Protein AF-A0A9X0P3E8-F1 (afdb_monomer_lite)

Foldseek 3Di:
DDPPPPPPQPFADDDPQKAFAPQQPDPDDQAFFKWFAFRLGDTGHGPPDGQVCCCVDPVHNLSRCPPHDGDRSNGGIIHTDPDPPPPPCDDPDD

pLDDT: mean 82.86, std 17.87, range [41.12, 97.0]

Radius of gyration: 17.81 Å; chains: 1; bounding box: 59×38×52 Å

Sequence (94 aa):
MSRRYKSVQTAPAIPNDWIHHDGSPCPVDPASSPGVLFRAGTRFQAGKRRAEDWQQFSSGDLWAWAGRTPDGFDIIAYKPESEFVEIPRGGSVL

Secondary structure (DSSP, 8-state):
---------PPPPPPTTSEEP-SPSP-S-TTS--EEEETTS-EE-TTSS-HHHHHT-TTS-SS--TTSPP-TT-EEEEEPPPP-----------

Structure (mmCIF, N/CA/C/O backbone):
data_AF-A0A9X0P3E8-F1
#
_entry.id   AF-A0A9X0P3E8-F1
#
loop_
_atom_site.group_PDB
_atom_site.id
_atom_site.type_symbol
_atom_site.label_atom_id
_atom_site.label_alt_id
_atom_site.label_comp_id
_atom_site.label_asym_id
_atom_site.label_entity_id
_atom_site.label_seq_id
_atom_site.pdbx_PDB_ins_code
_atom_site.Cartn_x
_atom_site.Cartn_y
_atom_site.Cartn_z
_atom_site.occupancy
_atom_site.B_iso_or_equiv
_atom_site.auth_seq_id
_atom_site.auth_comp_id
_atom_site.auth_asym_id
_atom_site.auth_atom_id
_atom_site.pdbx_PDB_model_num
ATOM 1 N N . MET A 1 1 ? 30.291 -27.325 -8.813 1.00 41.12 1 MET A N 1
ATOM 2 C CA . MET A 1 1 ? 29.078 -26.818 -9.498 1.00 41.12 1 MET A CA 1
ATOM 3 C C . MET A 1 1 ? 28.063 -26.393 -8.442 1.00 41.12 1 MET A C 1
ATOM 5 O O . MET A 1 1 ? 27.317 -27.227 -7.946 1.00 41.12 1 MET A O 1
ATOM 9 N N . SER A 1 2 ? 28.081 -25.126 -8.025 1.00 42.28 2 SER A N 1
ATOM 10 C CA . SER A 1 2 ? 27.177 -24.627 -6.981 1.00 42.28 2 SER A CA 1
ATOM 11 C C . SER A 1 2 ? 25.788 -24.393 -7.567 1.00 42.28 2 SER A C 1
ATOM 13 O O . SER A 1 2 ? 25.582 -23.444 -8.323 1.00 42.28 2 SER A O 1
ATOM 15 N N . ARG A 1 3 ? 24.829 -25.262 -7.224 1.00 47.75 3 ARG A N 1
ATOM 16 C CA . ARG A 1 3 ? 23.400 -24.991 -7.422 1.00 47.75 3 ARG A CA 1
ATOM 17 C C . ARG A 1 3 ? 23.051 -23.752 -6.604 1.00 47.75 3 ARG A C 1
ATOM 19 O O . ARG A 1 3 ? 22.863 -23.835 -5.395 1.00 47.75 3 ARG A O 1
ATOM 26 N N . ARG A 1 4 ? 22.970 -22.596 -7.266 1.00 52.31 4 ARG A N 1
ATOM 27 C CA . ARG A 1 4 ? 22.200 -21.464 -6.753 1.00 52.31 4 ARG A CA 1
ATOM 28 C C . ARG A 1 4 ? 20.756 -21.945 -6.694 1.00 52.31 4 ARG A C 1
ATOM 30 O O . ARG A 1 4 ? 20.091 -22.012 -7.724 1.00 52.31 4 ARG A O 1
ATOM 37 N N . TYR A 1 5 ? 20.301 -22.350 -5.513 1.00 50.44 5 TYR A N 1
ATOM 38 C CA . TYR A 1 5 ? 18.876 -22.458 -5.254 1.00 50.44 5 TYR A CA 1
ATOM 39 C C . TYR A 1 5 ? 18.308 -21.064 -5.522 1.00 50.44 5 TYR A C 1
ATOM 41 O O . TYR A 1 5 ? 18.531 -20.141 -4.744 1.00 50.44 5 TYR A O 1
ATOM 49 N N . LYS A 1 6 ? 17.637 -20.883 -6.667 1.00 51.72 6 LYS A N 1
ATOM 50 C CA . LYS A 1 6 ? 16.638 -19.825 -6.789 1.00 51.72 6 LYS A CA 1
ATOM 51 C C . LYS A 1 6 ? 15.658 -20.136 -5.669 1.00 51.72 6 LYS A C 1
ATOM 53 O O . LYS A 1 6 ? 14.892 -21.088 -5.802 1.00 51.72 6 LYS A O 1
ATOM 58 N N . SER A 1 7 ? 15.739 -19.427 -4.542 1.00 54.56 7 SER A N 1
ATOM 59 C CA . SER A 1 7 ? 14.617 -19.424 -3.617 1.00 54.56 7 SER A CA 1
ATOM 60 C C . SER A 1 7 ? 13.457 -18.925 -4.458 1.00 54.56 7 SER A C 1
ATOM 62 O O . SER A 1 7 ? 13.453 -17.774 -4.897 1.00 54.56 7 SER A O 1
ATOM 64 N N . VAL A 1 8 ? 12.528 -19.816 -4.781 1.00 54.53 8 VAL A N 1
ATOM 65 C CA . VAL A 1 8 ? 11.206 -19.397 -5.209 1.00 54.53 8 VAL A CA 1
ATOM 66 C C . VAL A 1 8 ? 10.696 -18.655 -3.983 1.00 54.53 8 VAL A C 1
ATOM 68 O O . VAL A 1 8 ? 10.335 -19.288 -2.996 1.00 54.53 8 VAL A O 1
ATOM 71 N N . GLN A 1 9 ? 10.861 -17.331 -3.954 1.00 57.62 9 GLN A N 1
ATOM 72 C CA . GLN A 1 9 ? 10.280 -16.502 -2.911 1.00 57.62 9 GLN A CA 1
ATOM 73 C C . GLN A 1 9 ? 8.782 -16.696 -3.084 1.00 57.62 9 GLN A C 1
ATOM 75 O O . GLN A 1 9 ? 8.178 -16.151 -4.007 1.00 57.62 9 GLN A O 1
ATOM 80 N N . THR A 1 10 ? 8.214 -17.592 -2.281 1.00 63.28 10 THR A N 1
ATOM 81 C CA . THR A 1 10 ? 6.778 -17.802 -2.217 1.00 63.28 10 THR A CA 1
ATOM 82 C C . THR A 1 10 ? 6.169 -16.437 -1.943 1.00 63.28 10 THR A C 1
ATOM 84 O O . THR A 1 10 ? 6.576 -15.778 -0.984 1.00 63.28 10 THR A O 1
ATOM 87 N N . ALA A 1 11 ? 5.269 -15.984 -2.818 1.00 70.50 11 ALA A N 1
ATOM 88 C CA . ALA A 1 11 ? 4.575 -14.722 -2.608 1.00 70.50 11 ALA A CA 1
ATOM 89 C C . ALA A 1 11 ? 3.987 -14.721 -1.184 1.00 70.50 11 ALA A C 1
ATOM 91 O O . ALA A 1 11 ? 3.453 -15.752 -0.754 1.00 70.50 11 ALA A O 1
ATOM 92 N N . PRO A 1 12 ? 4.141 -13.627 -0.422 1.00 82.88 12 PRO A N 1
ATOM 93 C CA . PRO A 1 12 ? 3.689 -13.601 0.959 1.00 82.88 12 PRO A CA 1
ATOM 94 C C . PRO A 1 12 ? 2.173 -13.812 1.008 1.00 82.88 12 PRO A C 1
ATOM 96 O O . PRO A 1 12 ? 1.427 -13.282 0.185 1.00 82.88 12 PRO A O 1
ATOM 99 N N . ALA A 1 13 ? 1.721 -14.602 1.981 1.00 90.25 13 ALA A N 1
ATOM 100 C CA . ALA A 1 13 ? 0.300 -14.826 2.194 1.00 90.25 13 ALA A CA 1
ATOM 101 C C . ALA A 1 13 ? -0.371 -13.512 2.620 1.00 90.25 13 ALA A C 1
ATOM 103 O O . ALA A 1 13 ? 0.023 -12.898 3.616 1.00 90.25 13 ALA A O 1
ATOM 104 N N . ILE A 1 14 ? -1.384 -13.093 1.865 1.00 91.81 14 ILE A N 1
ATOM 105 C CA . ILE A 1 14 ? -2.167 -11.892 2.158 1.00 91.81 14 ILE A CA 1
ATOM 106 C C . ILE A 1 14 ? -3.255 -12.271 3.173 1.00 91.81 14 ILE A C 1
ATOM 108 O O . ILE A 1 14 ? -4.003 -13.216 2.916 1.00 91.81 14 ILE A O 1
ATOM 112 N N . PRO A 1 15 ? -3.347 -11.597 4.335 1.00 90.38 15 PRO A N 1
ATOM 113 C CA . PRO A 1 15 ? -4.385 -11.898 5.319 1.00 90.38 15 PRO A CA 1
ATOM 114 C C . PRO A 1 15 ? -5.797 -11.582 4.798 1.00 90.38 15 PRO A C 1
ATOM 116 O O . PRO A 1 15 ? -5.979 -10.661 4.009 1.00 90.38 15 PRO A O 1
ATOM 119 N N . ASN A 1 16 ? -6.809 -12.310 5.282 1.00 88.31 16 ASN A N 1
ATOM 120 C CA . ASN A 1 16 ? -8.193 -12.195 4.795 1.00 88.31 16 ASN A CA 1
ATOM 121 C C . ASN A 1 16 ? -8.824 -10.804 4.995 1.00 88.31 16 ASN A C 1
ATOM 123 O O . ASN A 1 16 ? -9.750 -10.447 4.278 1.00 88.31 16 ASN A O 1
ATOM 127 N N . ASP A 1 17 ? -8.364 -10.036 5.984 1.00 90.31 17 ASP A N 1
ATOM 128 C CA . ASP A 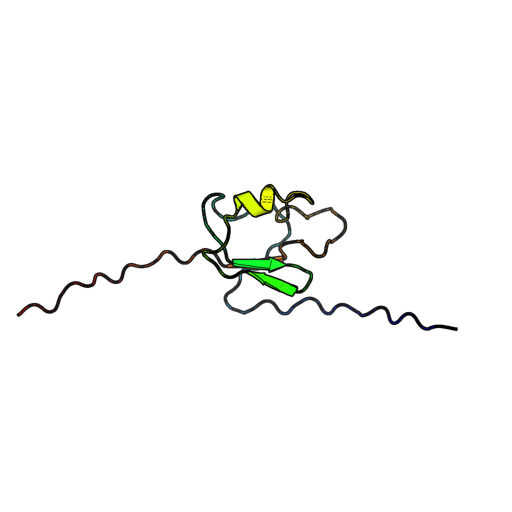1 17 ? -8.852 -8.688 6.299 1.00 90.31 17 ASP A CA 1
ATOM 129 C C . ASP A 1 17 ? -8.108 -7.575 5.537 1.00 90.31 17 ASP A C 1
ATOM 131 O O . ASP A 1 17 ? -8.241 -6.398 5.873 1.00 90.31 17 ASP A O 1
ATOM 135 N N . TRP A 1 18 ? -7.289 -7.943 4.547 1.00 94.31 18 TRP A N 1
ATOM 136 C CA . TRP A 1 18 ? -6.476 -7.031 3.747 1.00 94.31 18 TRP A CA 1
ATOM 137 C C . TRP A 1 18 ? -6.958 -7.010 2.302 1.00 94.31 18 TRP A C 1
ATOM 139 O O . TRP A 1 18 ? -7.384 -8.019 1.744 1.00 94.31 18 TRP A O 1
ATOM 149 N N . ILE A 1 19 ? -6.860 -5.839 1.687 1.00 96.06 19 ILE A N 1
ATOM 150 C CA . ILE A 1 19 ? -7.273 -5.593 0.312 1.00 96.06 19 ILE A CA 1
ATOM 151 C C . ILE A 1 19 ? -6.054 -5.765 -0.588 1.00 96.06 19 ILE A C 1
ATOM 153 O O . ILE A 1 19 ? -4.992 -5.203 -0.322 1.00 96.06 19 ILE A O 1
ATOM 157 N N . HIS A 1 20 ? -6.200 -6.556 -1.649 1.00 96.19 20 HIS A N 1
ATOM 158 C CA . HIS A 1 20 ? -5.143 -6.765 -2.634 1.00 96.19 20 HIS A CA 1
ATOM 159 C C . HIS A 1 20 ? -4.868 -5.466 -3.403 1.00 96.19 20 HIS A C 1
ATOM 161 O O . HIS A 1 20 ? -5.806 -4.810 -3.852 1.00 96.19 20 HIS A O 1
ATOM 167 N N . HIS A 1 21 ? -3.594 -5.116 -3.582 1.00 95.25 21 HIS A N 1
ATOM 168 C CA . HIS A 1 21 ? -3.173 -3.995 -4.423 1.00 95.25 21 HIS A CA 1
ATOM 169 C C . HIS A 1 21 ? -2.665 -4.516 -5.765 1.00 95.25 21 HIS A C 1
ATOM 171 O O . HIS A 1 21 ? -1.955 -5.522 -5.827 1.00 95.25 21 HIS A O 1
ATOM 177 N N . ASP A 1 22 ? -3.040 -3.851 -6.848 1.00 94.75 22 ASP A N 1
ATOM 178 C CA . ASP A 1 22 ? -2.708 -4.235 -8.225 1.00 94.75 22 ASP A CA 1
ATOM 179 C C . ASP A 1 22 ? -1.516 -3.455 -8.805 1.00 94.75 22 ASP A C 1
ATOM 181 O O . ASP A 1 22 ? -1.078 -3.729 -9.922 1.00 94.75 22 ASP A O 1
ATOM 185 N N . GLY A 1 23 ? -0.974 -2.504 -8.040 1.00 94.19 23 GLY A N 1
ATOM 186 C CA . GLY A 1 23 ? 0.127 -1.642 -8.462 1.00 94.19 23 GLY A CA 1
ATOM 187 C C . GLY A 1 23 ? -0.320 -0.368 -9.165 1.00 94.19 23 GLY A C 1
ATOM 188 O O .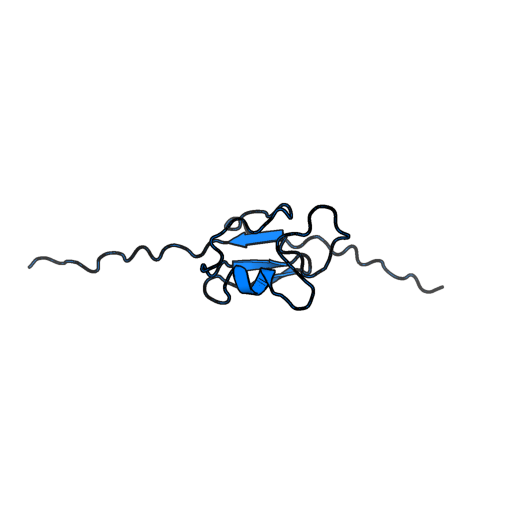 GLY A 1 23 ? 0.528 0.356 -9.693 1.00 94.19 23 GLY A O 1
ATOM 189 N N . SER A 1 24 ? -1.625 -0.086 -9.187 1.00 95.38 24 SER A N 1
ATOM 190 C CA . SER A 1 24 ? -2.168 1.222 -9.554 1.00 95.38 24 SER A CA 1
ATOM 191 C C . SER A 1 24 ? -1.753 2.308 -8.539 1.00 95.38 24 SER A C 1
ATOM 193 O O . SER A 1 24 ? -1.149 2.001 -7.504 1.00 95.38 24 SER A O 1
ATOM 195 N N . P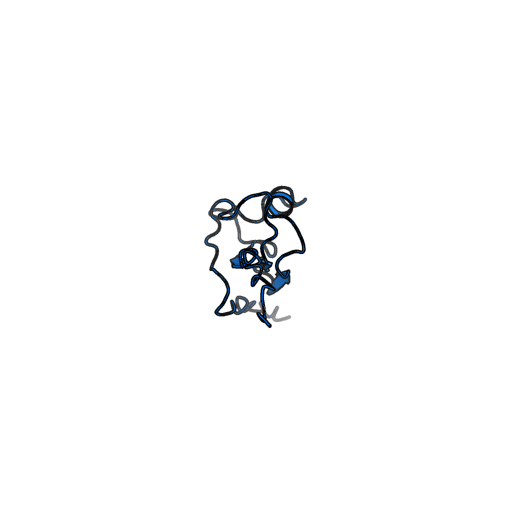RO A 1 25 ? -2.007 3.601 -8.818 1.00 95.56 25 PRO A N 1
ATOM 196 C CA . PRO A 1 25 ? -1.769 4.664 -7.843 1.00 95.56 25 PRO A CA 1
ATOM 197 C C . PRO A 1 25 ? -2.467 4.417 -6.496 1.00 95.56 25 PRO A C 1
ATOM 199 O O . PRO A 1 25 ? -3.422 3.650 -6.411 1.00 95.56 25 PRO A O 1
ATOM 202 N N . CYS A 1 26 ? -1.987 5.090 -5.445 1.00 95.12 26 CYS A N 1
ATOM 203 C CA . CYS A 1 26 ? -2.490 4.929 -4.078 1.00 95.12 26 CYS A CA 1
ATOM 204 C C . CYS A 1 26 ? -4.035 5.008 -4.008 1.00 95.12 26 CYS A C 1
ATOM 206 O O . CYS A 1 26 ? -4.595 6.050 -4.358 1.00 95.12 26 CYS A O 1
ATOM 208 N N . PRO A 1 27 ? -4.726 3.945 -3.540 1.00 94.31 27 PRO A N 1
ATOM 209 C CA . PRO A 1 27 ? -6.190 3.877 -3.530 1.00 94.31 27 PRO A CA 1
ATOM 210 C C . PRO A 1 27 ? -6.831 4.483 -2.271 1.00 94.31 27 PRO A C 1
ATOM 212 O O . PRO A 1 27 ? -8.055 4.530 -2.169 1.00 94.31 27 PRO A O 1
ATOM 215 N N . VAL A 1 28 ? -6.027 4.901 -1.290 1.00 94.00 28 VAL A N 1
ATOM 216 C CA . VAL A 1 28 ? -6.490 5.507 -0.033 1.00 94.00 28 VAL A CA 1
ATOM 217 C C . VAL A 1 28 ? -6.118 6.986 0.035 1.00 94.00 28 VAL A C 1
ATOM 219 O O . VAL A 1 28 ? -5.247 7.446 -0.704 1.00 94.00 28 VAL A O 1
ATOM 222 N N . ASP A 1 29 ? -6.758 7.720 0.949 1.00 94.19 29 ASP A N 1
ATOM 223 C CA . ASP A 1 29 ? -6.431 9.121 1.227 1.00 94.19 29 ASP A CA 1
ATOM 224 C C . ASP A 1 29 ? -4.936 9.257 1.595 1.00 94.19 29 ASP A C 1
ATOM 226 O O . ASP A 1 29 ? -4.496 8.581 2.535 1.00 94.19 29 ASP A O 1
ATOM 230 N N . PRO A 1 30 ? -4.159 10.119 0.905 1.00 93.94 30 PRO A N 1
ATOM 231 C CA . PRO A 1 30 ? -2.760 10.406 1.224 1.00 93.94 30 PRO A CA 1
ATOM 232 C C . PRO A 1 30 ? -2.495 10.722 2.705 1.00 93.94 30 PRO A C 1
ATOM 234 O O . PRO A 1 30 ? -1.437 10.353 3.220 1.00 93.94 30 PRO A O 1
ATOM 237 N N . ALA A 1 31 ? -3.450 11.352 3.399 1.00 94.25 31 ALA A N 1
ATOM 238 C CA . ALA A 1 31 ? -3.338 11.713 4.812 1.00 94.25 31 ALA A CA 1
ATOM 239 C C . ALA A 1 31 ? -3.671 10.560 5.781 1.00 94.25 31 ALA A C 1
ATOM 241 O O . ALA A 1 31 ? -3.296 10.626 6.955 1.00 94.25 31 ALA A O 1
ATOM 242 N N . SER A 1 32 ? -4.350 9.507 5.310 1.00 94.44 32 SER A N 1
ATOM 243 C CA . SER A 1 32 ? -4.676 8.327 6.124 1.00 94.44 32 SER A CA 1
ATOM 244 C C . SER A 1 32 ? -3.435 7.490 6.422 1.00 94.44 32 SER A C 1
ATOM 246 O O . SER A 1 32 ? -2.449 7.538 5.683 1.00 94.44 32 SER A O 1
ATOM 248 N N . SER A 1 33 ? -3.480 6.693 7.492 1.00 95.81 33 SER A N 1
ATOM 249 C CA . SER A 1 33 ? -2.379 5.805 7.879 1.00 95.81 33 SER A CA 1
ATOM 250 C C . SER A 1 33 ? -2.725 4.325 7.665 1.00 95.81 33 SER A C 1
ATOM 252 O O . SER A 1 33 ? -2.942 3.599 8.642 1.00 95.81 33 SER A O 1
ATOM 254 N N . PRO A 1 34 ? -2.782 3.827 6.414 1.00 96.00 34 PRO A N 1
ATOM 255 C CA . PRO A 1 34 ? -3.122 2.435 6.144 1.00 96.00 34 PRO A CA 1
ATOM 256 C C . PRO A 1 34 ? -2.040 1.475 6.660 1.00 96.00 34 PRO A C 1
ATOM 258 O O . PRO A 1 34 ? -0.850 1.793 6.724 1.00 96.00 34 PRO A O 1
ATOM 261 N N . GLY A 1 35 ? -2.446 0.248 6.978 1.00 96.12 35 GLY A N 1
ATOM 262 C CA . GLY A 1 35 ? -1.520 -0.877 7.037 1.00 96.12 35 GLY A CA 1
ATOM 263 C C . GLY A 1 35 ? -1.086 -1.264 5.625 1.00 96.12 35 GLY A C 1
ATOM 264 O O . GLY A 1 35 ? -1.903 -1.238 4.708 1.00 96.12 35 GLY A O 1
ATOM 265 N N . VAL A 1 36 ? 0.182 -1.636 5.442 1.00 96.31 36 VAL A N 1
ATOM 266 C CA . VAL A 1 36 ? 0.739 -2.024 4.133 1.00 96.31 36 VAL A CA 1
ATOM 267 C C . VAL A 1 36 ? 1.529 -3.327 4.232 1.00 96.31 36 VAL A C 1
ATOM 269 O O . VAL A 1 36 ? 2.163 -3.614 5.252 1.00 96.31 36 VAL A O 1
ATOM 272 N N . LEU A 1 37 ? 1.436 -4.151 3.191 1.00 96.69 37 LEU A N 1
ATOM 273 C CA . LEU A 1 37 ? 2.164 -5.406 3.042 1.00 96.69 37 LEU A CA 1
ATOM 274 C C . LEU A 1 37 ? 3.004 -5.308 1.778 1.00 96.69 37 LEU A C 1
ATOM 276 O O . LEU A 1 37 ? 2.471 -5.148 0.679 1.00 96.69 37 LEU A O 1
ATOM 280 N N . PHE A 1 38 ? 4.313 -5.431 1.949 1.00 95.50 38 PHE A N 1
ATOM 281 C CA . PHE A 1 38 ? 5.248 -5.411 0.840 1.00 95.50 38 PHE A CA 1
ATOM 282 C C . PHE A 1 38 ? 5.396 -6.785 0.201 1.00 95.50 38 PHE A C 1
ATOM 284 O O . PHE A 1 38 ? 5.240 -7.816 0.863 1.00 95.50 38 PHE A O 1
ATOM 291 N N . ARG A 1 39 ? 5.788 -6.809 -1.072 1.00 93.88 39 ARG A N 1
ATOM 292 C CA . ARG A 1 39 ? 6.088 -8.037 -1.817 1.00 93.88 39 ARG A CA 1
ATOM 293 C C . ARG A 1 39 ? 7.155 -8.895 -1.138 1.00 93.88 39 ARG A C 1
ATOM 295 O O . ARG A 1 39 ? 7.053 -10.117 -1.167 1.00 93.88 39 ARG A O 1
ATOM 302 N N . ALA A 1 40 ? 8.138 -8.276 -0.479 1.00 91.50 40 ALA A N 1
ATOM 303 C CA . ALA A 1 40 ? 9.149 -8.974 0.320 1.00 91.50 40 ALA A CA 1
ATOM 304 C C . ALA A 1 40 ? 8.589 -9.653 1.591 1.00 91.50 40 ALA A C 1
ATOM 306 O O . ALA A 1 40 ? 9.308 -10.400 2.251 1.00 91.50 40 ALA A O 1
ATOM 307 N N . GLY A 1 41 ? 7.323 -9.402 1.946 1.00 92.81 41 GLY A N 1
ATOM 308 C CA . GLY A 1 41 ? 6.623 -9.990 3.091 1.00 92.81 41 GLY A CA 1
ATOM 309 C C . GLY A 1 41 ? 6.646 -9.143 4.364 1.00 92.81 41 GLY A C 1
ATOM 310 O O . GLY A 1 41 ? 5.986 -9.489 5.343 1.00 92.81 41 GLY A O 1
ATOM 311 N N . THR A 1 42 ? 7.368 -8.021 4.379 1.00 93.75 42 THR A N 1
ATOM 312 C CA . THR A 1 42 ? 7.335 -7.079 5.505 1.00 93.75 42 THR A CA 1
ATOM 313 C C . THR A 1 42 ? 5.973 -6.389 5.583 1.00 93.75 42 THR A C 1
ATOM 315 O O . THR A 1 42 ? 5.434 -5.934 4.576 1.00 93.75 42 THR A O 1
ATOM 318 N N . ARG A 1 43 ? 5.428 -6.291 6.801 1.00 94.19 43 ARG A N 1
ATOM 319 C CA . ARG A 1 43 ? 4.083 -5.773 7.069 1.00 94.19 43 ARG A CA 1
ATOM 320 C C . ARG A 1 43 ? 4.109 -4.638 8.088 1.00 94.19 43 ARG A C 1
ATOM 322 O O . ARG A 1 43 ? 4.668 -4.801 9.171 1.00 94.19 43 ARG A O 1
ATOM 329 N N . PHE A 1 44 ? 3.406 -3.552 7.788 1.00 94.12 44 PHE A N 1
ATOM 330 C CA . PHE A 1 44 ? 3.151 -2.429 8.691 1.00 94.12 44 PHE A CA 1
ATOM 331 C C . PHE A 1 44 ? 1.676 -2.405 9.090 1.00 94.12 44 PHE A C 1
ATOM 333 O O . PHE A 1 44 ? 0.800 -2.577 8.251 1.00 94.12 44 PHE A O 1
ATOM 340 N N . GLN A 1 45 ? 1.390 -2.226 10.380 1.00 92.44 45 GLN A N 1
ATOM 341 C CA . GLN A 1 45 ? 0.012 -2.055 10.855 1.00 92.44 45 GLN A CA 1
ATOM 342 C C . GLN A 1 45 ? -0.513 -0.655 10.515 1.00 92.44 45 GLN A C 1
ATOM 344 O O . GLN A 1 45 ? 0.279 0.275 10.360 1.00 92.44 45 GLN A O 1
ATOM 349 N N . ALA A 1 46 ? -1.840 -0.515 10.448 1.00 93.06 46 ALA A N 1
ATOM 350 C CA . ALA A 1 46 ? -2.488 0.786 10.318 1.00 93.06 46 ALA A CA 1
ATOM 351 C C . ALA A 1 46 ? -2.144 1.711 11.504 1.00 93.06 46 ALA A C 1
ATOM 353 O O . ALA A 1 46 ? -1.795 1.244 12.595 1.00 93.06 46 ALA A O 1
ATOM 354 N N . GLY A 1 47 ? -2.204 3.022 11.272 1.00 90.88 47 GLY A N 1
ATOM 355 C CA . GLY A 1 47 ? -1.883 4.067 12.249 1.00 90.88 47 GLY A CA 1
ATOM 356 C C . GLY A 1 47 ? -0.384 4.335 12.440 1.00 90.88 47 GLY A C 1
ATOM 357 O O . GLY A 1 47 ? 0.002 4.958 13.428 1.00 90.88 47 GLY A O 1
ATOM 358 N N . LYS A 1 48 ? 0.494 3.813 11.568 1.00 89.50 48 LYS A N 1
ATOM 359 C CA . LYS A 1 48 ? 1.960 3.946 11.720 1.00 89.50 48 LYS A CA 1
ATOM 360 C C . LYS A 1 48 ? 2.609 4.973 10.805 1.00 89.50 48 LYS A C 1
ATOM 362 O O . LYS A 1 48 ? 3.561 5.623 11.227 1.00 89.50 48 LYS A O 1
ATOM 367 N N . ARG A 1 49 ? 2.159 5.063 9.559 1.00 93.69 49 ARG A N 1
ATOM 368 C CA . ARG A 1 49 ? 2.748 5.922 8.531 1.00 93.69 49 ARG A CA 1
ATOM 369 C C . ARG A 1 49 ? 1.669 6.306 7.531 1.00 93.69 49 ARG A C 1
ATOM 371 O O . ARG A 1 49 ? 0.825 5.459 7.228 1.00 93.69 49 ARG A O 1
ATOM 378 N N . ARG A 1 50 ? 1.720 7.541 7.030 1.00 95.75 50 ARG A N 1
ATOM 379 C CA . ARG A 1 50 ? 0.729 8.036 6.080 1.00 95.75 50 ARG A CA 1
ATOM 380 C C . ARG A 1 50 ? 0.902 7.396 4.715 1.00 95.75 50 ARG A C 1
ATOM 382 O O . ARG A 1 50 ? 2.000 6.977 4.345 1.00 95.75 50 ARG A O 1
ATOM 389 N N . ALA A 1 51 ? -0.179 7.345 3.953 1.00 95.75 51 ALA A N 1
ATOM 390 C CA . ALA A 1 51 ? -0.146 6.863 2.584 1.00 95.75 51 ALA A CA 1
ATOM 391 C C . ALA A 1 51 ? 0.827 7.678 1.708 1.00 95.75 51 ALA A C 1
ATOM 393 O O . ALA A 1 51 ? 1.584 7.076 0.941 1.00 95.75 51 ALA A O 1
ATOM 394 N N . GLU A 1 52 ? 0.884 9.004 1.898 1.00 96.50 52 GLU A N 1
ATOM 395 C CA . GLU A 1 52 ? 1.802 9.912 1.188 1.00 96.50 52 GLU A CA 1
ATOM 396 C C . GLU A 1 52 ? 3.288 9.611 1.438 1.00 96.50 52 GLU A C 1
ATOM 398 O O . GLU A 1 52 ? 4.108 9.708 0.523 1.00 96.50 52 GLU A O 1
ATOM 403 N N . ASP A 1 53 ? 3.646 9.161 2.642 1.00 95.19 53 ASP A N 1
ATOM 404 C CA . ASP A 1 53 ? 5.038 8.854 2.992 1.00 95.19 53 ASP A CA 1
ATOM 405 C C . ASP A 1 53 ? 5.566 7.636 2.212 1.00 95.19 53 ASP A C 1
ATOM 407 O O . ASP A 1 53 ? 6.768 7.505 1.975 1.00 95.19 53 ASP A O 1
ATOM 411 N N . TRP A 1 54 ? 4.677 6.720 1.814 1.00 94.88 54 TRP A N 1
ATOM 412 C CA . TRP A 1 54 ? 5.020 5.586 0.952 1.00 94.88 54 TRP A CA 1
ATOM 413 C C . TRP A 1 54 ? 5.129 5.986 -0.526 1.00 94.88 54 TRP A C 1
ATOM 415 O O . TRP A 1 54 ? 5.855 5.341 -1.279 1.00 94.88 54 TRP A O 1
ATOM 425 N N . GLN A 1 55 ? 4.446 7.057 -0.942 1.00 93.69 55 GLN A N 1
ATOM 426 C CA . GLN A 1 55 ? 4.580 7.623 -2.290 1.00 93.69 55 GLN A CA 1
ATOM 427 C C . GLN A 1 55 ? 5.903 8.381 -2.451 1.00 93.69 55 GLN A C 1
ATOM 429 O O . GLN A 1 55 ? 6.504 8.379 -3.523 1.00 93.69 55 GLN A O 1
ATOM 434 N N . GLN A 1 56 ? 6.369 9.017 -1.375 1.00 92.25 56 GLN A N 1
ATOM 435 C CA . GLN A 1 56 ? 7.588 9.832 -1.337 1.00 92.25 56 GLN A CA 1
ATOM 436 C C . GLN A 1 56 ? 8.813 9.048 -0.837 1.00 92.25 56 GLN A C 1
ATOM 438 O O . GLN A 1 56 ? 9.798 9.634 -0.381 1.00 92.25 56 GLN A O 1
ATOM 443 N N . PHE A 1 57 ? 8.762 7.716 -0.885 1.00 88.06 57 PHE A N 1
ATOM 444 C CA . PHE A 1 57 ? 9.846 6.886 -0.380 1.00 88.06 57 PHE A CA 1
ATOM 445 C C . PHE A 1 57 ? 11.120 7.055 -1.224 1.00 88.06 57 PHE A C 1
ATOM 447 O O . PHE A 1 57 ? 11.068 7.388 -2.407 1.00 88.06 57 PHE A O 1
ATOM 454 N N . SER A 1 58 ? 12.294 6.813 -0.633 1.00 85.50 58 SER A N 1
ATOM 455 C CA . SER A 1 58 ? 13.583 7.080 -1.296 1.00 85.50 58 SER A CA 1
ATOM 456 C C . SER A 1 58 ? 13.810 6.261 -2.572 1.00 85.50 58 SER A C 1
ATOM 458 O O . SER A 1 58 ? 14.550 6.691 -3.453 1.00 85.50 58 SER A O 1
ATOM 460 N N . SER A 1 59 ? 13.168 5.097 -2.685 1.00 81.06 59 SER A N 1
ATOM 461 C CA . SER A 1 59 ? 13.180 4.241 -3.876 1.00 81.06 59 SER A CA 1
ATOM 462 C C . SER A 1 59 ? 12.068 4.567 -4.885 1.00 81.06 59 SER A C 1
ATOM 464 O O . SER A 1 59 ? 11.949 3.877 -5.895 1.00 81.06 59 SER A O 1
ATOM 466 N N . GLY A 1 60 ? 11.274 5.613 -4.639 1.00 87.81 60 GLY A N 1
ATOM 467 C CA . GLY A 1 60 ? 10.128 6.026 -5.447 1.00 87.81 60 GLY A CA 1
ATOM 468 C C . GLY A 1 60 ? 8.782 5.629 -4.838 1.00 87.81 60 GLY A C 1
ATOM 469 O O . GLY A 1 60 ? 8.709 5.136 -3.715 1.00 87.81 60 GLY A O 1
ATOM 470 N N . ASP A 1 61 ? 7.714 5.849 -5.608 1.00 93.62 61 ASP A N 1
ATOM 471 C CA . ASP A 1 61 ? 6.348 5.525 -5.191 1.00 93.62 61 ASP A CA 1
ATOM 472 C C . ASP A 1 61 ? 6.153 4.007 -5.076 1.00 93.62 61 ASP A C 1
ATOM 474 O O . ASP A 1 61 ? 6.168 3.296 -6.088 1.00 93.62 61 ASP A O 1
ATOM 478 N N . LEU A 1 62 ? 5.973 3.539 -3.836 1.00 95.38 62 LEU A N 1
ATOM 479 C CA . LEU A 1 62 ? 5.788 2.129 -3.487 1.00 95.38 62 LEU A CA 1
ATOM 480 C C . LEU A 1 62 ? 4.375 1.602 -3.781 1.00 95.38 62 LEU A C 1
ATOM 482 O O . LEU A 1 62 ? 4.158 0.390 -3.734 1.00 95.38 62 LEU A O 1
ATOM 486 N N . TRP A 1 63 ? 3.410 2.482 -4.066 1.00 96.06 63 TRP A N 1
ATOM 487 C CA . TRP A 1 63 ? 2.065 2.095 -4.496 1.00 96.06 63 TRP A CA 1
ATOM 488 C C . TRP A 1 63 ? 2.022 1.827 -5.996 1.00 96.06 63 TRP A C 1
ATOM 490 O O . TRP A 1 63 ? 1.456 0.828 -6.436 1.00 96.06 63 TRP A O 1
ATOM 500 N N . ALA A 1 64 ? 2.631 2.715 -6.779 1.00 95.31 64 ALA A N 1
ATOM 501 C CA . ALA A 1 64 ? 2.524 2.712 -8.230 1.00 95.31 64 ALA A CA 1
ATOM 502 C C . ALA A 1 64 ? 3.645 1.891 -8.887 1.00 95.31 64 ALA A C 1
ATOM 504 O O . ALA A 1 64 ? 4.614 2.450 -9.396 1.00 95.31 64 ALA A O 1
ATOM 505 N N . TRP A 1 65 ? 3.522 0.567 -8.914 1.00 93.50 65 TRP A N 1
ATOM 506 C CA . TRP A 1 65 ? 4.514 -0.338 -9.524 1.00 93.50 65 TRP A CA 1
ATOM 507 C C . TRP A 1 65 ? 4.003 -1.097 -10.757 1.00 93.50 65 TRP A C 1
ATOM 509 O O . TRP A 1 65 ? 4.769 -1.832 -11.387 1.00 93.50 65 TRP A O 1
ATOM 519 N N . ALA A 1 66 ? 2.745 -0.906 -11.164 1.00 92.62 66 ALA A N 1
ATOM 520 C CA . ALA A 1 66 ? 2.220 -1.506 -12.388 1.00 92.62 66 ALA A CA 1
ATOM 521 C C . ALA A 1 66 ? 3.063 -1.101 -13.614 1.00 92.62 66 ALA A C 1
ATOM 523 O O . ALA A 1 66 ? 3.374 0.071 -13.832 1.00 92.62 66 ALA A O 1
ATOM 524 N N . GLY A 1 67 ? 3.458 -2.093 -14.416 1.00 88.31 67 GLY A N 1
ATOM 525 C CA . GLY A 1 67 ? 4.308 -1.892 -15.596 1.00 88.31 67 GLY A CA 1
ATOM 526 C C . GLY A 1 67 ? 5.807 -1.734 -15.307 1.00 88.31 67 GLY A C 1
ATOM 527 O O . GLY A 1 67 ? 6.581 -1.583 -16.251 1.00 88.31 67 GLY A O 1
ATOM 528 N N . ARG A 1 68 ? 6.241 -1.795 -14.040 1.00 87.31 68 ARG A N 1
ATOM 529 C CA . ARG A 1 68 ? 7.661 -1.810 -13.649 1.00 87.31 68 ARG A CA 1
ATOM 530 C C . ARG A 1 68 ? 8.140 -3.238 -13.383 1.00 87.31 68 ARG A C 1
ATOM 532 O O . ARG A 1 68 ? 7.345 -4.161 -13.206 1.00 87.31 68 ARG A O 1
ATOM 539 N N . THR A 1 69 ? 9.458 -3.422 -13.342 1.00 88.81 69 THR A N 1
ATOM 540 C CA . THR A 1 69 ? 10.046 -4.653 -12.801 1.00 88.81 69 THR A CA 1
ATOM 541 C C . THR A 1 69 ? 9.648 -4.776 -11.326 1.00 88.81 69 THR A C 1
ATOM 543 O O . THR A 1 69 ? 9.868 -3.809 -10.598 1.00 88.81 69 THR A O 1
ATOM 546 N N . PRO A 1 70 ? 9.098 -5.922 -10.877 1.00 87.56 70 PRO A N 1
ATOM 547 C CA . PRO A 1 70 ? 8.688 -6.099 -9.488 1.00 87.56 70 PRO A CA 1
ATOM 548 C C . PRO A 1 70 ? 9.836 -5.862 -8.506 1.00 87.56 70 PRO A C 1
ATOM 550 O O . PRO A 1 70 ? 10.924 -6.419 -8.686 1.00 87.56 70 PRO A O 1
ATOM 553 N N . ASP A 1 71 ? 9.564 -5.100 -7.452 1.00 90.19 71 ASP A N 1
ATOM 554 C CA . ASP A 1 71 ? 10.505 -4.791 -6.380 1.00 90.19 71 ASP A CA 1
ATOM 555 C C . ASP A 1 71 ? 10.013 -5.337 -5.030 1.00 90.19 71 ASP A C 1
ATOM 557 O O . ASP A 1 71 ? 8.826 -5.597 -4.812 1.00 90.19 71 ASP A O 1
ATOM 561 N N . GLY A 1 72 ? 10.946 -5.561 -4.102 1.00 89.50 72 GLY A N 1
ATOM 562 C CA . GLY A 1 72 ? 10.629 -6.052 -2.763 1.00 89.50 72 GLY A CA 1
ATOM 563 C C . GLY A 1 72 ? 9.769 -5.084 -1.946 1.00 89.50 72 GLY A C 1
ATOM 564 O O . GLY A 1 72 ? 9.019 -5.548 -1.084 1.00 89.50 72 GLY A O 1
ATOM 565 N N . PHE A 1 73 ? 9.854 -3.782 -2.223 1.00 93.50 73 PHE A N 1
ATOM 566 C CA . PHE A 1 73 ? 9.106 -2.724 -1.543 1.00 93.50 73 PHE A CA 1
ATOM 567 C C . PHE A 1 73 ? 7.761 -2.392 -2.199 1.00 93.50 73 PHE A C 1
ATOM 569 O O . PHE A 1 73 ? 7.041 -1.543 -1.678 1.00 93.50 73 PHE A O 1
ATOM 576 N N . ASP A 1 74 ? 7.382 -3.082 -3.280 1.00 94.88 74 ASP A N 1
ATOM 577 C CA . ASP A 1 74 ? 6.046 -2.965 -3.869 1.00 94.88 74 ASP A CA 1
ATOM 578 C C . ASP A 1 74 ? 4.980 -3.262 -2.807 1.00 94.88 74 ASP A C 1
ATOM 580 O O . ASP A 1 74 ? 4.967 -4.353 -2.223 1.00 94.88 74 ASP A O 1
ATOM 584 N N . ILE A 1 75 ? 4.058 -2.331 -2.571 1.00 96.25 75 ILE A N 1
ATOM 585 C CA . ILE A 1 75 ? 2.889 -2.582 -1.722 1.00 96.25 75 ILE A CA 1
ATOM 586 C C . ILE A 1 75 ? 1.931 -3.472 -2.506 1.00 96.25 75 ILE A C 1
ATOM 588 O O . ILE A 1 75 ? 1.374 -3.042 -3.504 1.00 96.25 75 ILE A O 1
ATOM 592 N N . ILE A 1 76 ? 1.731 -4.713 -2.072 1.00 96.31 76 ILE A N 1
ATOM 593 C CA . ILE A 1 76 ? 0.875 -5.690 -2.771 1.00 96.31 76 ILE A CA 1
ATOM 594 C C . ILE A 1 76 ? -0.466 -5.922 -2.070 1.00 96.31 76 ILE A C 1
ATOM 596 O O . ILE A 1 76 ? -1.351 -6.572 -2.619 1.00 96.31 76 ILE A O 1
ATOM 600 N N . ALA A 1 77 ? -0.616 -5.420 -0.848 1.00 97.00 77 ALA A N 1
ATOM 601 C CA . ALA A 1 77 ? -1.884 -5.380 -0.141 1.00 97.00 77 ALA A CA 1
ATOM 602 C C . ALA A 1 77 ? -1.872 -4.256 0.894 1.00 97.00 77 ALA A C 1
ATOM 604 O O . ALA A 1 77 ? -0.818 -3.882 1.419 1.00 97.00 77 ALA A O 1
ATOM 605 N N . TYR A 1 78 ? -3.053 -3.753 1.219 1.00 96.38 78 TYR A N 1
ATOM 606 C CA . TYR A 1 78 ? -3.238 -2.697 2.201 1.00 96.38 78 TYR A CA 1
ATOM 607 C C . TYR A 1 78 ? -4.457 -2.963 3.076 1.00 96.38 78 TYR A C 1
ATOM 609 O O . TYR A 1 78 ? -5.373 -3.701 2.717 1.00 96.38 78 TYR A O 1
ATOM 617 N N . LYS A 1 79 ? -4.465 -2.345 4.249 1.00 94.75 79 LYS A N 1
ATOM 618 C CA . LYS A 1 79 ? -5.602 -2.324 5.161 1.00 94.75 79 LYS A CA 1
ATOM 619 C C . LYS A 1 79 ? -5.896 -0.865 5.495 1.00 94.75 79 LYS A C 1
ATOM 621 O O . LYS A 1 79 ? -5.045 -0.248 6.138 1.00 94.75 79 LYS A O 1
ATOM 626 N N . PRO A 1 80 ? -7.036 -0.297 5.062 1.00 92.75 80 PRO A N 1
ATOM 627 C CA . PRO A 1 80 ? -7.405 1.067 5.418 1.00 92.75 80 PRO A CA 1
ATOM 628 C C . PRO A 1 80 ? -7.340 1.275 6.929 1.00 92.75 80 PRO A C 1
ATOM 630 O O . PRO A 1 80 ? -7.572 0.342 7.707 1.00 92.75 80 PRO A O 1
ATOM 633 N N . GLU A 1 81 ? -7.016 2.494 7.344 1.00 87.00 81 GLU A N 1
ATOM 634 C CA . GLU A 1 81 ? -7.212 2.882 8.732 1.00 87.00 81 GLU A CA 1
ATOM 635 C C . GLU A 1 81 ? -8.700 2.703 9.039 1.00 87.00 81 GLU A C 1
ATOM 637 O O . GLU A 1 81 ? -9.547 3.295 8.372 1.00 87.00 81 GLU A O 1
ATOM 642 N N . SER A 1 82 ? -9.036 1.793 9.961 1.00 73.31 82 SER A N 1
ATOM 643 C CA . SER A 1 82 ? -10.420 1.690 10.408 1.00 73.31 82 SER A CA 1
ATOM 644 C C . SER A 1 82 ? -10.796 3.051 10.957 1.00 73.31 82 SER A C 1
ATOM 646 O O . SER A 1 82 ? -10.121 3.542 11.864 1.00 73.31 82 SER A O 1
ATOM 648 N N . GLU A 1 83 ? -11.865 3.639 10.423 1.00 59.12 83 GLU A N 1
ATOM 649 C CA . GLU A 1 83 ? -12.534 4.737 11.098 1.00 59.12 83 GLU A CA 1
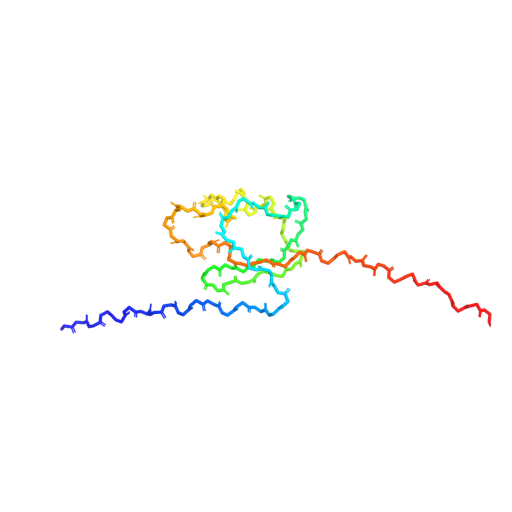ATOM 650 C C . GLU A 1 83 ? -12.764 4.252 12.526 1.00 59.12 83 GLU A C 1
ATOM 652 O O . GLU A 1 83 ? -13.393 3.210 12.746 1.00 59.12 83 GLU A O 1
ATOM 657 N N . PHE A 1 84 ? -12.144 4.919 13.499 1.00 48.94 84 PHE A N 1
ATOM 658 C CA . PHE A 1 84 ? -12.51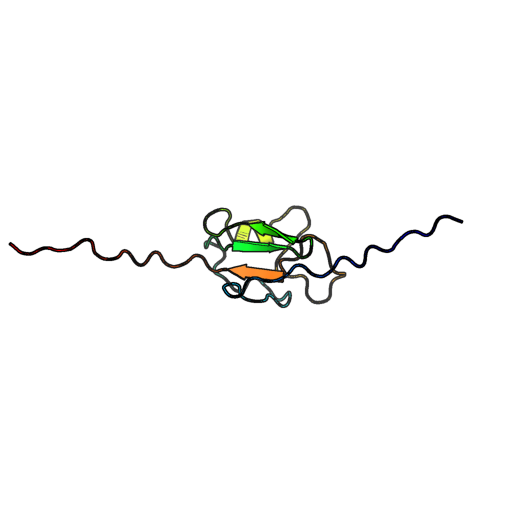1 4.719 14.886 1.00 48.94 84 PHE A CA 1
ATOM 659 C C . PHE A 1 84 ? -13.998 5.049 14.942 1.00 48.94 84 PHE A C 1
ATOM 661 O O . PHE A 1 84 ? -14.382 6.215 14.985 1.00 48.94 84 PHE A O 1
ATOM 668 N N . VAL A 1 85 ? -14.850 4.027 14.909 1.00 48.78 85 VAL A N 1
ATOM 669 C CA . VAL A 1 85 ? -16.207 4.179 15.395 1.00 48.78 85 VAL A CA 1
ATOM 670 C C . VAL A 1 85 ? -16.005 4.422 16.880 1.00 48.78 85 VAL A C 1
ATOM 672 O O . VAL A 1 85 ? -15.791 3.482 17.649 1.00 48.78 85 VAL A O 1
ATOM 675 N N . GLU A 1 86 ? -15.960 5.693 17.280 1.00 46.38 86 GLU A N 1
ATOM 676 C CA . GLU A 1 86 ? -16.221 6.059 18.660 1.00 46.38 86 GLU A CA 1
ATOM 677 C C . GLU A 1 86 ? -17.569 5.428 18.986 1.00 46.38 86 GLU A C 1
ATOM 679 O O . GLU A 1 86 ? -18.622 5.914 18.584 1.00 46.38 86 GLU A O 1
ATOM 684 N N . ILE A 1 87 ? -17.539 4.284 19.665 1.00 57.31 87 ILE A N 1
ATOM 685 C CA . ILE A 1 87 ? -18.717 3.775 20.345 1.00 57.31 87 ILE A CA 1
ATOM 686 C C . ILE A 1 87 ? -19.065 4.909 21.310 1.00 57.31 87 ILE A C 1
ATOM 688 O O . ILE A 1 87 ? -18.225 5.196 22.175 1.00 57.31 87 ILE A O 1
ATOM 692 N N . PRO A 1 88 ? -20.207 5.608 21.170 1.00 48.72 88 PRO A N 1
ATOM 693 C CA . PRO A 1 88 ? -20.543 6.646 22.121 1.00 48.72 88 PRO A CA 1
ATOM 694 C C . PRO A 1 88 ? -20.562 5.982 23.496 1.00 48.72 88 PRO A C 1
ATOM 696 O O . PRO A 1 88 ? -21.380 5.106 23.779 1.00 48.72 88 PRO A O 1
ATOM 699 N N . ARG A 1 89 ? -19.615 6.363 24.360 1.00 55.34 89 ARG A N 1
ATOM 700 C CA . ARG A 1 89 ? -19.690 6.074 25.791 1.00 55.34 89 ARG A CA 1
ATOM 701 C C . ARG A 1 89 ? -20.797 6.959 26.357 1.00 5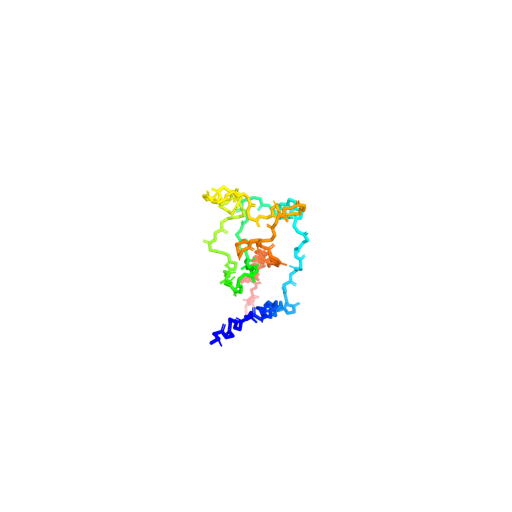5.34 89 ARG A C 1
ATOM 703 O O . ARG A 1 89 ? -20.533 7.976 26.983 1.00 55.34 89 ARG A O 1
ATOM 710 N N . GLY A 1 90 ? -22.040 6.599 26.073 1.00 56.41 90 GLY A N 1
ATOM 711 C CA . GLY A 1 90 ? -23.228 7.313 26.516 1.00 56.41 90 GLY A CA 1
ATOM 712 C C . GLY A 1 90 ? -24.457 6.448 26.251 1.00 56.41 90 GLY A C 1
ATOM 713 O O . GLY A 1 90 ? -24.726 6.108 25.111 1.00 56.41 90 GLY A O 1
ATOM 714 N N . GLY A 1 91 ? -25.230 6.022 27.238 1.00 46.91 91 GLY A N 1
ATOM 715 C CA . GLY A 1 91 ? -25.116 6.246 28.665 1.00 46.91 91 GLY A CA 1
ATOM 716 C C . GLY A 1 91 ? -25.918 5.184 29.403 1.00 46.91 91 GLY A C 1
ATOM 717 O O . GLY A 1 91 ? -26.934 4.702 28.905 1.00 46.91 91 GLY A O 1
ATOM 718 N N . SER A 1 92 ? -25.463 4.832 30.602 1.00 48.50 92 SER A N 1
ATOM 719 C CA . SER A 1 92 ? -26.382 4.255 31.573 1.00 48.50 92 SER A CA 1
ATOM 720 C C . SER A 1 92 ? -27.138 5.431 32.173 1.00 48.50 92 SER A C 1
ATOM 722 O O . SER A 1 92 ? -26.597 6.205 32.961 1.00 48.50 92 SER A O 1
ATOM 724 N N . VAL A 1 93 ? -28.355 5.619 31.678 1.00 52.84 93 VAL A N 1
ATOM 725 C CA . VAL A 1 93 ? -29.372 6.448 32.313 1.00 52.84 93 VAL A CA 1
ATOM 726 C C . VAL A 1 93 ? -29.726 5.757 33.632 1.00 52.84 93 VAL A C 1
ATOM 728 O O . VAL A 1 93 ? -30.029 4.569 33.594 1.00 52.84 93 VAL A O 1
ATOM 731 N N . LEU A 1 94 ? -29.609 6.517 34.727 1.00 54.72 94 LEU A N 1
ATOM 732 C CA . LEU A 1 94 ? -30.160 6.334 36.084 1.00 54.72 94 LEU A CA 1
ATOM 733 C C . LEU A 1 94 ? -30.244 4.908 36.657 1.00 54.72 94 LEU A C 1
ATOM 735 O O . LEU A 1 94 ? -31.117 4.127 36.227 1.00 54.72 94 LEU A O 1
#